Protein AF-E2C696-F1 (afdb_monomer_lite)

Radius of gyration: 20.39 Å; chains: 1; bounding box: 50×45×55 Å

Organism: Harpegnathos saltator (NCBI:txid610380)

Structure (mmCIF, N/CA/C/O backbone):
data_AF-E2C696-F1
#
_entry.id   AF-E2C696-F1
#
loop_
_atom_site.group_PDB
_atom_site.id
_atom_site.type_symbol
_atom_site.label_atom_id
_atom_site.label_alt_id
_atom_site.label_comp_id
_atom_site.label_asym_id
_atom_site.label_entity_id
_atom_site.label_seq_id
_atom_site.pdbx_PDB_ins_code
_atom_site.Cartn_x
_atom_site.Cartn_y
_atom_site.Cartn_z
_atom_site.occupancy
_atom_site.B_iso_or_equiv
_atom_site.auth_seq_id
_atom_site.auth_comp_id
_atom_site.auth_asym_id
_atom_site.auth_atom_id
_atom_site.pdbx_PDB_model_num
ATOM 1 N N . ASP A 1 1 ? 7.608 -33.967 -24.641 1.00 36.03 1 ASP A N 1
ATOM 2 C CA . ASP A 1 1 ? 6.689 -32.839 -24.858 1.00 36.03 1 ASP A CA 1
ATOM 3 C C . ASP A 1 1 ? 6.994 -31.717 -23.862 1.00 36.03 1 ASP A C 1
ATOM 5 O O . ASP A 1 1 ? 6.846 -31.908 -22.657 1.00 36.03 1 ASP A O 1
ATOM 9 N N . ARG A 1 2 ? 7.592 -30.607 -24.321 1.00 36.94 2 ARG A N 1
ATOM 10 C CA . ARG A 1 2 ? 8.007 -29.488 -23.453 1.00 36.94 2 ARG A CA 1
ATOM 11 C C . ARG 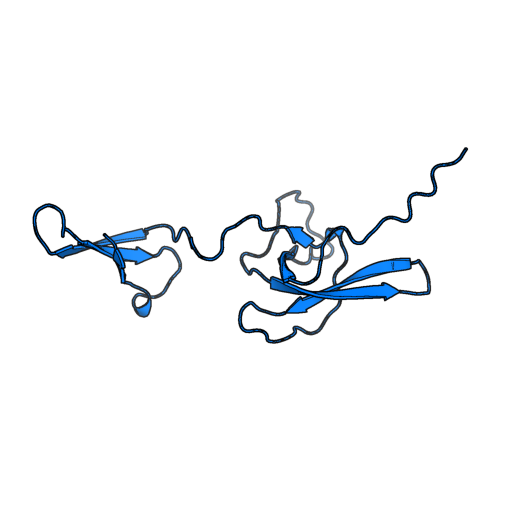A 1 2 ? 6.769 -28.644 -23.146 1.00 36.94 2 ARG A C 1
ATOM 13 O O . ARG A 1 2 ? 6.362 -27.849 -23.985 1.00 36.94 2 ARG A O 1
ATOM 20 N N . ARG A 1 3 ? 6.185 -28.809 -21.952 1.00 38.22 3 ARG A N 1
ATOM 21 C CA . ARG A 1 3 ? 5.090 -27.959 -21.451 1.00 38.22 3 ARG A CA 1
ATOM 22 C C . ARG A 1 3 ? 5.525 -26.494 -21.489 1.00 38.22 3 ARG A C 1
ATOM 24 O O . ARG A 1 3 ? 6.295 -26.028 -20.650 1.00 38.22 3 ARG A O 1
ATOM 31 N N . ASN A 1 4 ? 5.045 -25.794 -22.508 1.00 39.41 4 ASN A N 1
ATOM 32 C CA . ASN A 1 4 ? 5.274 -24.383 -22.741 1.00 39.41 4 ASN A CA 1
ATOM 33 C C . ASN A 1 4 ? 4.501 -23.604 -21.667 1.00 39.41 4 ASN A C 1
ATOM 35 O O . ASN A 1 4 ? 3.314 -23.323 -21.812 1.00 39.41 4 ASN A O 1
ATOM 39 N N . HIS A 1 5 ? 5.145 -23.325 -20.532 1.00 40.47 5 HIS A N 1
ATOM 40 C CA . HIS A 1 5 ? 4.593 -22.437 -19.516 1.00 40.47 5 HIS A CA 1
ATOM 41 C C . HIS A 1 5 ? 4.615 -21.009 -20.067 1.00 40.47 5 HIS A C 1
ATOM 43 O O . HIS A 1 5 ? 5.531 -20.236 -19.782 1.00 40.47 5 HIS A O 1
ATOM 49 N N . SER A 1 6 ? 3.585 -20.628 -20.820 1.00 44.84 6 SER A N 1
ATOM 50 C CA . SER A 1 6 ? 3.205 -19.225 -20.943 1.00 44.84 6 SER A CA 1
ATOM 51 C C . SER A 1 6 ? 2.889 -18.732 -19.528 1.00 44.84 6 SER A C 1
ATOM 53 O O . SER A 1 6 ? 1.779 -18.914 -19.028 1.00 44.84 6 SER A O 1
ATOM 55 N N . ARG A 1 7 ? 3.902 -18.210 -18.824 1.00 58.62 7 ARG A N 1
ATOM 56 C CA . ARG A 1 7 ? 3.790 -17.713 -17.448 1.00 58.62 7 ARG A CA 1
ATOM 57 C C . ARG A 1 7 ? 2.762 -16.590 -17.450 1.00 58.62 7 ARG A C 1
ATOM 59 O O . ARG A 1 7 ? 3.091 -15.480 -17.863 1.00 58.62 7 ARG A O 1
ATOM 66 N N . GLY A 1 8 ? 1.514 -16.885 -17.089 1.00 68.31 8 GLY A N 1
ATOM 67 C CA . GLY A 1 8 ? 0.453 -15.892 -16.915 1.00 68.31 8 GLY A CA 1
ATOM 68 C C . GLY A 1 8 ? 0.867 -14.828 -15.896 1.00 68.31 8 GLY A C 1
ATOM 69 O O . GLY A 1 8 ? 1.813 -15.030 -15.138 1.00 68.31 8 GLY A O 1
ATOM 70 N N . ALA A 1 9 ? 0.199 -13.674 -15.894 1.00 75.00 9 ALA A N 1
ATOM 71 C CA . ALA A 1 9 ? 0.470 -12.655 -14.884 1.00 75.00 9 ALA A CA 1
ATOM 72 C C . ALA A 1 9 ? 0.214 -13.225 -13.481 1.00 75.00 9 ALA A C 1
ATOM 74 O O . ALA A 1 9 ? -0.867 -13.762 -13.232 1.00 75.00 9 ALA A O 1
ATOM 75 N N . LYS A 1 10 ? 1.199 -13.118 -12.578 1.00 83.81 10 LYS A N 1
ATOM 76 C CA . LYS A 1 10 ? 1.070 -13.583 -11.186 1.00 83.81 10 LYS A CA 1
ATOM 77 C C . LYS A 1 10 ? -0.055 -12.862 -10.458 1.00 83.81 10 LYS A C 1
ATOM 79 O O . LYS A 1 10 ? -0.758 -13.467 -9.650 1.00 83.81 10 LYS A O 1
ATOM 84 N N . TYR A 1 11 ? -0.239 -11.582 -10.766 1.00 87.81 11 TYR A N 1
ATOM 85 C CA . TYR A 1 11 ? -1.292 -10.768 -10.191 1.00 87.81 11 TYR A CA 1
ATOM 86 C C . TYR A 1 11 ? -2.267 -10.281 -11.263 1.00 87.81 11 TYR A C 1
ATOM 88 O O . TYR A 1 11 ? -1.880 -9.979 -12.391 1.00 87.81 11 TYR A O 1
ATOM 96 N N . LYS A 1 12 ? -3.548 -10.211 -10.898 1.00 89.25 12 LYS A N 1
ATOM 97 C CA . LYS A 1 12 ? -4.626 -9.721 -11.768 1.00 89.25 12 LYS A CA 1
ATOM 98 C C . LYS A 1 12 ? -4.946 -8.265 -11.441 1.00 89.25 12 LYS A C 1
ATOM 100 O O . LYS A 1 12 ? -4.758 -7.842 -10.298 1.00 89.25 12 LYS A O 1
ATOM 105 N N . VAL A 1 13 ? -5.499 -7.534 -12.407 1.00 90.06 13 VAL A N 1
ATOM 106 C CA . VAL A 1 13 ? -6.074 -6.201 -12.174 1.00 90.06 13 VAL A CA 1
ATOM 107 C C . VAL A 1 13 ? -7.070 -6.271 -11.015 1.00 90.06 13 VAL A C 1
ATOM 109 O O . VAL A 1 13 ? -7.885 -7.188 -10.929 1.00 90.06 13 VAL A O 1
ATOM 112 N N . GLY A 1 14 ? -6.951 -5.329 -10.087 1.00 88.12 14 GLY A N 1
ATOM 113 C CA . GLY A 1 14 ? -7.723 -5.281 -8.852 1.00 88.12 14 GLY A CA 1
ATOM 114 C C . GLY A 1 14 ? -7.123 -6.010 -7.654 1.00 88.12 14 GLY A C 1
ATOM 115 O O . GLY A 1 14 ? -7.631 -5.844 -6.548 1.00 88.12 14 GLY A O 1
ATOM 116 N N . THR A 1 15 ? -6.037 -6.763 -7.832 1.00 89.62 15 THR A N 1
ATOM 117 C CA . THR A 1 15 ? -5.320 -7.370 -6.702 1.00 89.62 15 THR A CA 1
ATOM 118 C C . THR A 1 15 ? -4.714 -6.280 -5.824 1.00 89.62 15 THR A C 1
ATOM 120 O O . THR A 1 15 ? -4.114 -5.337 -6.338 1.00 89.62 15 THR A O 1
ATOM 123 N N . LEU A 1 16 ? -4.844 -6.434 -4.509 1.00 89.88 16 LEU A N 1
ATOM 124 C CA . LEU A 1 16 ? -4.212 -5.557 -3.533 1.00 89.88 16 LEU A CA 1
ATOM 125 C C . LEU A 1 16 ? -2.784 -6.007 -3.268 1.00 89.88 16 LEU A C 1
ATOM 127 O O . LEU A 1 16 ? -2.531 -7.195 -3.036 1.00 89.88 16 LEU A O 1
ATOM 131 N N . VAL A 1 17 ? -1.862 -5.059 -3.286 1.00 89.62 17 VAL A N 1
ATOM 132 C CA . VAL A 1 17 ? -0.431 -5.307 -3.153 1.00 89.62 17 VAL A CA 1
ATOM 133 C C . VAL A 1 17 ? 0.225 -4.244 -2.277 1.00 89.62 17 VAL A C 1
ATOM 135 O O . VAL A 1 17 ? -0.251 -3.117 -2.179 1.00 89.62 17 VAL A O 1
ATOM 138 N N . ARG A 1 18 ? 1.325 -4.618 -1.633 1.00 89.62 18 ARG A N 1
ATOM 139 C CA . ARG A 1 18 ? 2.308 -3.704 -1.045 1.00 89.62 18 ARG A CA 1
ATOM 140 C C . ARG A 1 18 ? 3.523 -3.641 -1.947 1.00 89.62 18 ARG A C 1
ATOM 142 O O . ARG A 1 18 ? 3.831 -4.630 -2.614 1.00 89.62 18 ARG A O 1
ATOM 149 N N . VAL A 1 19 ? 4.211 -2.508 -1.918 1.00 85.62 19 VAL A N 1
ATOM 150 C CA . VAL A 1 19 ? 5.434 -2.287 -2.689 1.00 85.62 19 VAL A CA 1
ATOM 151 C C . VAL A 1 19 ? 6.641 -2.428 -1.763 1.00 85.62 19 VAL A C 1
ATOM 153 O O . VAL A 1 19 ? 6.569 -2.088 -0.580 1.00 85.62 19 VAL A O 1
ATOM 156 N N . SER A 1 20 ? 7.750 -2.973 -2.252 1.00 82.25 20 SER A N 1
ATOM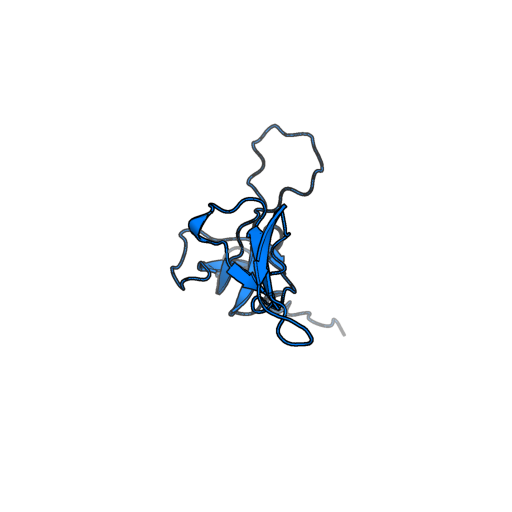 157 C CA . SER A 1 20 ? 9.011 -2.953 -1.506 1.00 82.25 20 SER A CA 1
ATOM 158 C C . SER A 1 20 ? 9.560 -1.525 -1.431 1.00 82.25 20 SER A C 1
ATOM 160 O O . SER A 1 20 ? 9.628 -0.841 -2.448 1.00 82.25 20 SER A O 1
ATOM 162 N N . ARG A 1 21 ? 10.007 -1.070 -0.256 1.00 68.44 21 ARG A N 1
ATOM 163 C CA . ARG A 1 21 ? 10.763 0.184 -0.125 1.00 68.44 21 ARG A CA 1
ATOM 164 C C . ARG A 1 21 ? 12.029 0.083 -0.977 1.00 68.44 21 ARG A C 1
ATOM 166 O O . ARG A 1 21 ? 12.716 -0.940 -0.936 1.00 68.44 21 ARG A O 1
ATOM 173 N N . ALA A 1 22 ? 12.340 1.138 -1.729 1.00 58.16 22 ALA A N 1
ATOM 174 C CA . ALA A 1 22 ? 13.570 1.208 -2.506 1.00 58.16 22 ALA A CA 1
ATOM 175 C C . ALA A 1 22 ? 14.774 1.077 -1.561 1.00 58.16 22 ALA A C 1
ATOM 177 O O . ALA A 1 22 ? 14.964 1.909 -0.674 1.00 58.16 22 ALA A O 1
ATOM 178 N N . LYS A 1 23 ? 15.575 0.018 -1.726 1.00 50.69 23 LYS A N 1
ATOM 179 C CA . LYS A 1 23 ? 16.858 -0.099 -1.028 1.00 50.69 23 LYS A CA 1
ATOM 180 C C . LYS A 1 23 ? 17.812 0.925 -1.633 1.00 50.69 23 LYS A C 1
ATOM 182 O O . LYS A 1 23 ? 18.118 0.849 -2.823 1.00 50.69 23 LYS A O 1
ATOM 187 N N . GLY A 1 24 ? 18.293 1.863 -0.821 1.00 47.25 24 GLY A N 1
ATOM 188 C CA . GLY A 1 24 ? 19.459 2.661 -1.187 1.00 47.25 24 GLY A CA 1
ATOM 189 C C . GLY A 1 24 ? 20.652 1.739 -1.462 1.00 47.25 24 GLY A C 1
ATOM 190 O O . GLY A 1 24 ? 20.744 0.649 -0.896 1.00 47.25 24 GLY A O 1
ATOM 191 N N . VAL A 1 25 ? 21.570 2.174 -2.328 1.00 43.62 25 VAL A N 1
ATOM 192 C CA . VAL A 1 25 ? 22.694 1.392 -2.897 1.00 43.62 25 VAL A CA 1
ATOM 193 C C . VAL A 1 25 ? 23.618 0.730 -1.843 1.00 43.62 25 VAL A C 1
ATOM 195 O O . VAL A 1 25 ? 24.439 -0.111 -2.193 1.00 43.62 25 VAL A O 1
ATOM 198 N N . PHE A 1 26 ? 23.464 1.027 -0.546 1.00 45.19 26 PHE A N 1
ATOM 199 C CA . PHE A 1 26 ? 24.367 0.596 0.528 1.00 45.19 26 PHE A CA 1
ATOM 200 C C . PHE A 1 26 ? 23.715 -0.038 1.776 1.00 45.19 26 PHE A C 1
ATOM 202 O O . PHE A 1 26 ? 24.359 -0.093 2.820 1.00 45.19 26 PHE A O 1
ATOM 209 N N . GLU A 1 27 ? 22.494 -0.582 1.727 1.00 42.25 27 GLU A N 1
ATOM 210 C CA . GLU A 1 27 ? 21.927 -1.269 2.908 1.00 42.25 27 GLU A CA 1
ATOM 211 C C . GLU A 1 27 ? 22.133 -2.793 2.896 1.00 42.25 27 GLU A C 1
ATOM 213 O O . GLU A 1 27 ? 21.359 -3.579 2.337 1.00 42.25 27 GLU A O 1
ATOM 218 N N . LYS A 1 28 ? 23.193 -3.221 3.593 1.00 48.97 28 LYS A N 1
ATOM 219 C CA . LYS A 1 28 ? 23.465 -4.613 3.974 1.00 48.97 28 LYS A CA 1
ATOM 220 C C . LYS A 1 28 ? 22.547 -5.014 5.139 1.00 48.97 28 LYS A C 1
ATOM 222 O O . LYS A 1 28 ? 22.972 -5.070 6.285 1.00 48.97 28 LYS A O 1
ATOM 227 N N . GLY A 1 29 ? 21.280 -5.285 4.836 1.00 42.38 29 GLY A N 1
ATOM 228 C CA . GLY A 1 29 ? 20.284 -5.747 5.807 1.00 42.38 29 GLY A CA 1
ATOM 229 C C . GLY A 1 29 ? 19.116 -6.444 5.114 1.00 42.38 29 GLY A C 1
ATOM 230 O O . GLY A 1 29 ? 18.503 -5.909 4.187 1.00 42.38 29 GLY A O 1
ATOM 231 N N . CYS A 1 30 ? 18.837 -7.682 5.511 1.00 45.12 30 CYS A N 1
ATOM 232 C CA . CYS A 1 30 ? 17.721 -8.481 5.014 1.00 45.12 30 CYS A CA 1
ATOM 233 C C . CYS A 1 30 ? 16.523 -8.340 5.961 1.00 45.12 30 CYS A C 1
ATOM 235 O O . CYS A 1 30 ? 16.049 -9.325 6.512 1.00 45.12 30 CYS A O 1
ATOM 237 N N . GLU A 1 31 ? 16.050 -7.113 6.168 1.00 48.41 31 GLU A N 1
ATOM 238 C CA . GLU A 1 31 ? 14.765 -6.878 6.826 1.00 48.41 31 GLU A CA 1
ATOM 239 C C . GLU A 1 31 ? 13.693 -6.660 5.755 1.00 48.41 31 GLU A C 1
ATOM 241 O O . GLU A 1 31 ? 13.939 -6.074 4.696 1.00 48.41 31 GLU A O 1
ATOM 246 N N . ALA A 1 32 ? 12.519 -7.250 5.973 1.00 51.41 32 ALA A N 1
ATOM 247 C CA . ALA A 1 32 ? 11.407 -7.237 5.033 1.00 51.41 32 ALA A CA 1
ATOM 248 C C . ALA A 1 32 ? 10.823 -5.818 4.908 1.00 51.41 32 ALA A C 1
ATOM 250 O O . ALA A 1 32 ? 9.845 -5.468 5.564 1.00 51.41 32 ALA A O 1
ATOM 251 N N . ASN A 1 33 ? 11.426 -5.002 4.047 1.00 60.84 33 ASN A N 1
ATOM 252 C CA . ASN A 1 33 ? 11.092 -3.592 3.866 1.00 60.84 33 ASN A CA 1
ATOM 253 C C . ASN A 1 33 ? 9.870 -3.398 2.949 1.00 60.84 33 ASN A C 1
ATOM 255 O O . ASN A 1 33 ? 9.990 -2.812 1.879 1.00 60.84 33 ASN A O 1
ATOM 259 N N . TRP A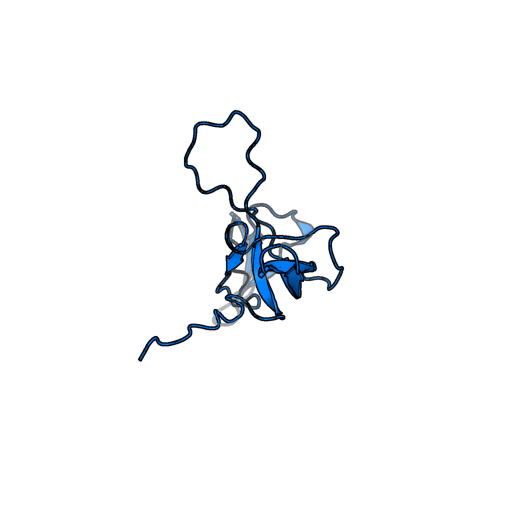 1 34 ? 8.690 -3.889 3.328 1.00 72.38 34 TRP A N 1
ATOM 260 C CA . TRP A 1 34 ? 7.440 -3.567 2.618 1.00 72.38 34 TRP A CA 1
ATOM 261 C C . TRP A 1 34 ? 6.883 -2.220 3.094 1.00 72.38 34 TRP A C 1
ATOM 263 O O . TRP A 1 34 ? 6.954 -1.903 4.283 1.00 72.38 34 TRP A O 1
ATOM 273 N N . THR A 1 35 ? 6.309 -1.422 2.193 1.00 71.62 35 THR A N 1
ATOM 274 C CA . THR A 1 35 ? 5.557 -0.226 2.592 1.00 71.62 35 THR A CA 1
ATOM 275 C C . THR A 1 35 ? 4.292 -0.613 3.363 1.00 71.62 35 THR A C 1
ATOM 277 O O . THR A 1 35 ? 3.738 -1.706 3.203 1.00 71.62 35 THR A O 1
ATOM 280 N N . GLU A 1 36 ? 3.835 0.272 4.252 1.00 73.06 36 GLU A N 1
ATOM 281 C CA . GLU A 1 36 ? 2.562 0.069 4.954 1.00 73.06 36 GLU A CA 1
ATOM 282 C C . GLU A 1 36 ? 1.364 0.313 4.030 1.00 73.06 36 GLU A C 1
ATOM 284 O O . GLU A 1 36 ? 0.318 -0.327 4.197 1.00 73.06 36 GLU A O 1
ATOM 289 N N . GLU A 1 37 ? 1.562 1.183 3.037 1.00 78.94 37 GLU A N 1
ATOM 290 C CA . GLU A 1 37 ? 0.600 1.571 2.013 1.00 78.94 37 GLU A CA 1
ATOM 291 C C . GLU A 1 37 ? 0.183 0.388 1.140 1.00 78.94 37 GLU A C 1
ATOM 293 O O . GLU A 1 37 ? 0.996 -0.436 0.715 1.00 78.94 37 GLU A O 1
ATOM 298 N N . ILE A 1 38 ? -1.122 0.300 0.890 1.00 85.81 38 ILE A N 1
ATOM 299 C CA . ILE A 1 38 ? -1.723 -0.744 0.067 1.00 85.81 38 ILE A CA 1
ATOM 300 C C . ILE A 1 38 ? -2.163 -0.100 -1.235 1.00 85.81 38 ILE A C 1
ATOM 302 O O . ILE A 1 38 ? -2.957 0.837 -1.236 1.00 85.81 38 ILE A O 1
ATOM 306 N N . PHE A 1 39 ? -1.705 -0.681 -2.330 1.00 89.75 39 PHE A N 1
ATOM 307 C CA . PHE A 1 39 ? -2.065 -0.281 -3.674 1.00 89.75 39 PHE A CA 1
ATOM 308 C C . PHE A 1 39 ? -2.906 -1.360 -4.335 1.00 89.75 39 PHE A C 1
ATOM 310 O O . PHE A 1 39 ? -2.940 -2.522 -3.918 1.00 89.75 39 PHE A O 1
ATOM 317 N N . ARG A 1 40 ? -3.586 -0.975 -5.403 1.00 91.94 40 ARG A N 1
ATOM 318 C CA . ARG A 1 40 ? -4.357 -1.861 -6.260 1.00 91.94 40 ARG A CA 1
ATOM 319 C C . ARG A 1 40 ? -3.660 -1.956 -7.605 1.00 91.94 40 ARG A C 1
ATOM 321 O O . ARG A 1 40 ? -3.221 -0.955 -8.153 1.00 91.94 40 ARG A O 1
ATOM 328 N N . ILE A 1 41 ? -3.587 -3.154 -8.171 1.00 92.88 41 ILE A N 1
ATOM 329 C CA . ILE A 1 41 ? -3.105 -3.297 -9.546 1.00 92.88 41 ILE A CA 1
ATOM 330 C C . ILE A 1 41 ? -4.123 -2.663 -10.480 1.00 92.88 41 ILE A C 1
ATOM 332 O O . ILE A 1 41 ? -5.245 -3.160 -10.609 1.00 92.88 41 ILE A O 1
ATOM 336 N N . HIS A 1 42 ? -3.710 -1.586 -11.131 1.00 92.25 42 HIS A N 1
ATOM 337 C CA . HIS A 1 42 ? -4.495 -0.877 -12.123 1.00 92.25 42 HIS A CA 1
ATOM 338 C C . HIS A 1 42 ? -4.385 -1.568 -13.483 1.00 92.25 42 HIS A C 1
ATOM 340 O O . HIS A 1 42 ? -5.394 -1.883 -14.114 1.00 92.25 42 HIS A O 1
ATOM 346 N N . ARG A 1 43 ? -3.156 -1.880 -13.910 1.00 90.12 43 ARG A N 1
ATOM 347 C CA . ARG A 1 43 ? -2.894 -2.479 -15.221 1.00 90.12 43 ARG A CA 1
ATOM 348 C C . ARG A 1 43 ? -1.688 -3.407 -15.180 1.00 90.12 43 ARG A C 1
ATOM 350 O O . ARG A 1 43 ? -0.762 -3.218 -14.400 1.00 90.12 43 ARG A O 1
ATOM 357 N N . THR A 1 44 ? -1.688 -4.409 -16.051 1.00 89.06 44 THR A N 1
ATOM 358 C CA . THR A 1 44 ? -0.527 -5.272 -16.301 1.00 89.06 44 THR A CA 1
ATOM 359 C C . THR A 1 44 ? -0.053 -5.052 -17.729 1.00 89.06 44 THR A C 1
ATOM 361 O O . THR A 1 44 ? -0.860 -5.110 -18.659 1.00 89.06 44 THR A O 1
ATOM 364 N N . ARG A 1 45 ? 1.246 -4.815 -17.913 1.00 83.88 45 ARG A N 1
ATOM 365 C CA . ARG A 1 45 ? 1.882 -4.650 -19.225 1.00 83.88 45 ARG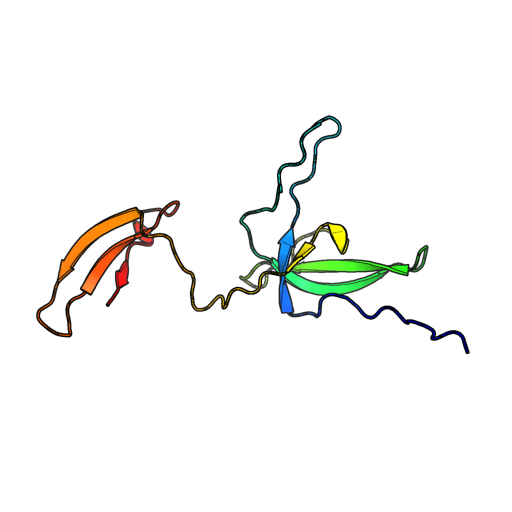 A CA 1
ATOM 366 C C . ARG A 1 45 ? 2.999 -5.677 -19.407 1.00 83.88 45 ARG A C 1
ATOM 368 O O . ARG A 1 45 ? 3.537 -6.219 -18.441 1.00 83.88 45 ARG A O 1
ATOM 375 N N . ILE A 1 46 ? 3.320 -5.964 -20.662 1.00 81.31 46 ILE A N 1
ATOM 376 C CA . ILE A 1 46 ? 4.464 -6.790 -21.055 1.00 81.31 46 ILE A CA 1
ATOM 377 C C . ILE A 1 46 ? 5.373 -5.880 -21.873 1.00 81.31 46 ILE A C 1
ATOM 379 O O . ILE A 1 46 ? 4.911 -5.299 -22.851 1.00 81.31 46 ILE A O 1
ATOM 383 N N . LEU A 1 47 ? 6.629 -5.723 -21.455 1.00 79.19 47 LEU A N 1
ATOM 384 C CA . LEU A 1 47 ? 7.602 -4.932 -22.213 1.00 79.19 47 LEU A CA 1
ATOM 385 C C . LEU A 1 47 ? 8.234 -5.793 -23.315 1.00 79.19 47 LEU A C 1
ATOM 387 O O . LEU A 1 47 ? 8.700 -6.896 -23.036 1.00 79.19 47 LEU A O 1
ATOM 391 N N . GLU A 1 48 ? 8.292 -5.280 -24.544 1.00 70.06 48 GLU A N 1
ATOM 392 C CA . GLU A 1 48 ? 8.688 -6.040 -25.746 1.00 70.06 48 GLU A CA 1
ATOM 393 C C . GLU A 1 48 ? 10.152 -6.520 -25.733 1.00 70.06 48 GLU A C 1
ATOM 395 O O . GLU A 1 48 ? 10.468 -7.566 -26.285 1.00 70.06 48 GLU A O 1
ATOM 400 N N . TRP A 1 49 ? 11.058 -5.805 -25.056 1.00 66.31 49 TRP A N 1
ATOM 401 C CA . TRP A 1 49 ? 12.505 -6.062 -25.147 1.00 66.31 49 TRP A CA 1
ATOM 402 C C . TRP A 1 49 ? 12.983 -7.327 -24.404 1.00 66.31 49 TRP A C 1
ATOM 404 O O . TRP A 1 49 ? 13.992 -7.928 -24.766 1.00 66.31 49 TRP A O 1
ATOM 414 N N . ARG A 1 50 ? 12.295 -7.737 -23.329 1.00 62.62 50 ARG A N 1
ATOM 415 C CA . ARG A 1 50 ? 12.656 -8.919 -22.506 1.00 62.62 50 ARG A CA 1
ATOM 416 C C . ARG A 1 50 ? 11.442 -9.721 -22.017 1.00 62.62 50 ARG A C 1
ATOM 418 O O . ARG A 1 50 ? 11.596 -10.619 -21.191 1.00 62.62 50 ARG A O 1
ATOM 425 N N . ASN A 1 51 ? 10.233 -9.348 -22.441 1.00 66.94 51 ASN A N 1
ATOM 426 C CA . ASN A 1 51 ? 8.962 -9.821 -21.889 1.00 66.94 51 ASN A CA 1
ATOM 427 C C . ASN A 1 51 ? 8.835 -9.798 -20.343 1.00 66.94 51 ASN A C 1
ATOM 429 O O . ASN A 1 51 ? 8.118 -10.650 -19.800 1.00 66.94 51 ASN A O 1
ATOM 433 N N . PRO A 1 52 ? 9.457 -8.868 -19.577 1.00 76.00 52 PRO A N 1
ATOM 434 C CA . PRO A 1 52 ? 9.139 -8.771 -18.165 1.00 76.00 52 PRO A CA 1
ATOM 435 C C . PRO A 1 52 ? 7.696 -8.284 -18.032 1.00 76.00 52 PRO A C 1
ATOM 437 O O . PRO A 1 52 ? 7.254 -7.351 -18.711 1.00 76.00 52 PRO A O 1
ATOM 440 N N . ARG A 1 53 ? 6.953 -8.944 -17.147 1.00 83.56 53 ARG A N 1
ATOM 441 C CA . ARG A 1 53 ? 5.639 -8.468 -16.734 1.00 83.56 53 ARG A CA 1
ATOM 442 C C . ARG A 1 53 ? 5.844 -7.335 -15.747 1.00 83.56 53 ARG A C 1
ATOM 444 O O . ARG A 1 53 ? 6.494 -7.529 -14.721 1.00 83.56 53 ARG A O 1
ATOM 451 N N . VAL A 1 54 ? 5.272 -6.189 -16.072 1.00 89.00 54 VAL A N 1
ATOM 452 C CA . VAL A 1 54 ? 5.280 -5.005 -15.219 1.00 89.00 54 VAL A CA 1
ATOM 453 C C . VAL A 1 54 ? 3.851 -4.616 -14.877 1.00 89.00 54 VAL A C 1
ATOM 455 O O . VAL A 1 54 ? 2.900 -4.951 -15.595 1.00 89.00 54 VAL A O 1
ATOM 458 N N . TYR A 1 55 ? 3.699 -3.935 -13.755 1.00 90.69 55 TYR A N 1
ATOM 459 C CA . TYR A 1 55 ? 2.413 -3.581 -13.186 1.00 90.69 55 TYR A CA 1
ATOM 460 C C . TYR A 1 55 ? 2.356 -2.077 -12.946 1.00 90.69 55 TYR A C 1
ATOM 462 O O . TYR A 1 55 ? 3.304 -1.486 -12.437 1.00 90.69 55 TYR A O 1
ATOM 470 N N . GLU A 1 56 ? 1.225 -1.484 -13.302 1.00 92.75 56 GLU A N 1
ATOM 471 C CA . GLU A 1 56 ? 0.855 -0.120 -12.933 1.00 92.75 56 GLU A CA 1
ATOM 472 C C . GLU A 1 56 ? -0.102 -0.209 -11.757 1.00 92.75 56 GLU A C 1
ATOM 474 O O . GLU A 1 56 ? -1.001 -1.066 -11.733 1.00 92.75 56 GLU A O 1
ATOM 479 N N . LEU A 1 57 ? 0.101 0.658 -10.777 1.00 91.75 57 LEU A N 1
ATOM 480 C CA . LEU A 1 57 ? -0.639 0.642 -9.529 1.00 91.75 57 LEU A CA 1
ATOM 481 C C . LEU A 1 57 ? -1.546 1.869 -9.433 1.00 91.75 57 LEU A C 1
ATOM 483 O O . LEU A 1 57 ? -1.299 2.904 -10.042 1.00 91.75 57 LEU A O 1
ATOM 487 N N . SER A 1 58 ? -2.603 1.740 -8.647 1.00 90.44 58 SER A N 1
ATOM 488 C CA . SER A 1 58 ? -3.418 2.855 -8.188 1.00 90.44 58 SER A CA 1
ATOM 489 C C . SER A 1 58 ? -3.534 2.812 -6.673 1.00 90.44 58 SER A C 1
ATOM 491 O O . SER A 1 58 ? -3.452 1.743 -6.056 1.00 90.44 58 SER A O 1
ATOM 493 N N . GLU A 1 59 ? -3.795 3.956 -6.067 1.00 86.38 59 GLU A N 1
ATOM 494 C CA . GLU A 1 59 ? -4.245 4.032 -4.689 1.00 86.38 59 GLU A CA 1
ATOM 495 C C . GLU A 1 59 ? -5.612 3.353 -4.501 1.00 86.38 59 GLU A C 1
ATOM 497 O O . GLU A 1 59 ? -6.324 3.003 -5.453 1.00 86.38 59 GLU A O 1
ATOM 502 N N . LEU A 1 60 ? -6.008 3.184 -3.237 1.00 81.75 60 LEU A N 1
ATOM 503 C CA . LEU A 1 60 ? -7.341 2.693 -2.881 1.00 81.75 60 LEU A CA 1
ATOM 504 C C . LEU A 1 60 ? -8.457 3.686 -3.245 1.00 81.75 60 LEU A C 1
ATOM 506 O O . LEU A 1 60 ? -9.595 3.261 -3.433 1.00 81.75 60 LEU A O 1
ATOM 510 N N . SER A 1 61 ? -8.131 4.978 -3.354 1.00 80.88 61 SER A N 1
ATOM 511 C CA . SER A 1 61 ? -9.019 6.050 -3.827 1.00 80.88 61 SER A CA 1
ATOM 512 C C . SER A 1 61 ? -9.337 5.944 -5.326 1.00 80.88 61 SER A C 1
ATOM 514 O O . SER A 1 61 ? -10.321 6.519 -5.782 1.00 80.88 61 SER A O 1
ATOM 516 N N . GLY A 1 62 ? -8.539 5.179 -6.082 1.00 80.38 62 GLY A N 1
ATOM 517 C CA . GLY A 1 62 ? -8.650 5.036 -7.534 1.00 80.38 62 GLY A CA 1
ATOM 518 C C . GLY A 1 62 ? -7.682 5.913 -8.332 1.00 80.38 62 GLY A C 1
ATOM 519 O O . GLY A 1 62 ? -7.632 5.771 -9.552 1.00 80.38 62 GLY A O 1
ATOM 520 N N . GLU A 1 63 ? -6.893 6.765 -7.676 1.00 87.56 63 GLU A N 1
ATOM 521 C CA . GLU A 1 63 ? -5.856 7.568 -8.331 1.00 87.56 63 GLU A CA 1
ATOM 522 C C . GLU A 1 63 ? -4.684 6.686 -8.788 1.00 87.56 63 GLU A C 1
ATOM 524 O O . GLU A 1 63 ? -4.162 5.886 -8.013 1.00 87.56 63 GLU A O 1
ATOM 529 N N . VAL A 1 64 ? -4.297 6.776 -10.063 1.00 89.19 64 VAL A N 1
ATOM 530 C CA . VAL A 1 64 ? -3.178 6.002 -10.629 1.00 89.19 64 VAL A CA 1
ATOM 531 C C . VAL A 1 64 ? -1.869 6.679 -10.248 1.00 89.19 64 VAL A C 1
ATOM 533 O O . VAL A 1 64 ? -1.718 7.876 -10.476 1.00 89.19 64 VAL A O 1
ATOM 536 N N . ILE A 1 65 ? -0.925 5.915 -9.701 1.00 85.88 65 ILE A N 1
ATOM 537 C CA . ILE A 1 65 ? 0.391 6.451 -9.345 1.00 85.88 65 ILE A CA 1
ATOM 538 C C . ILE A 1 65 ? 1.335 6.375 -10.542 1.00 85.88 65 ILE A C 1
ATOM 540 O O . ILE A 1 65 ? 1.259 5.442 -11.346 1.00 85.88 65 ILE A O 1
ATOM 544 N N . ASP A 1 66 ? 2.238 7.346 -10.643 1.00 83.00 66 ASP A N 1
ATOM 545 C CA . ASP A 1 66 ? 3.273 7.330 -11.670 1.00 83.00 66 ASP A CA 1
ATOM 546 C C . ASP A 1 66 ? 4.347 6.279 -11.346 1.00 83.00 66 ASP A C 1
ATOM 548 O O . ASP A 1 66 ? 4.780 6.136 -10.198 1.00 83.00 66 ASP A O 1
ATOM 552 N N . GLY A 1 67 ? 4.762 5.523 -12.362 1.00 84.06 67 GLY A N 1
ATOM 553 C CA . GLY A 1 67 ? 5.761 4.460 -12.242 1.00 84.06 67 GLY A CA 1
ATOM 554 C C . GLY A 1 67 ? 5.295 3.064 -12.672 1.00 84.06 67 GLY A C 1
ATOM 555 O O . GLY A 1 67 ? 4.109 2.756 -12.804 1.00 84.06 67 GLY A O 1
ATOM 556 N N . ILE A 1 68 ? 6.281 2.193 -12.897 1.00 86.94 68 ILE A N 1
ATOM 557 C CA . ILE A 1 68 ? 6.096 0.784 -13.261 1.00 86.94 68 ILE A CA 1
ATOM 558 C C . ILE A 1 68 ? 6.800 -0.106 -12.242 1.00 86.94 68 ILE A C 1
ATOM 560 O O . ILE A 1 68 ? 7.944 0.150 -11.877 1.00 86.94 68 ILE A O 1
ATOM 564 N N . PHE A 1 69 ? 6.125 -1.170 -11.817 1.00 87.50 69 PHE A N 1
ATOM 565 C CA . PHE A 1 69 ? 6.625 -2.072 -10.782 1.00 87.50 69 PHE A CA 1
ATOM 566 C C . PHE A 1 69 ? 6.815 -3.480 -11.328 1.00 87.50 69 PHE A C 1
ATOM 568 O O . PHE A 1 69 ? 5.974 -4.002 -12.074 1.00 87.50 69 PHE A O 1
ATOM 575 N N . TYR A 1 70 ? 7.907 -4.119 -10.933 1.00 87.31 70 TYR A N 1
ATOM 576 C CA . TYR A 1 70 ? 8.172 -5.512 -11.253 1.00 87.31 70 TYR A CA 1
ATOM 577 C C . TYR A 1 70 ? 7.477 -6.451 -10.270 1.00 87.31 70 TYR A C 1
ATOM 579 O O . TYR A 1 70 ? 7.155 -6.107 -9.137 1.00 87.31 70 TYR A O 1
ATOM 587 N N . GLU A 1 71 ? 7.269 -7.697 -10.690 1.00 85.94 71 GLU A N 1
ATOM 588 C CA . GLU A 1 71 ? 6.620 -8.713 -9.860 1.00 85.94 71 GLU A CA 1
ATOM 589 C C . GLU A 1 71 ? 7.308 -8.933 -8.502 1.00 85.94 71 GLU A C 1
ATOM 591 O O . GLU A 1 71 ? 6.634 -9.215 -7.509 1.00 85.94 71 GLU A O 1
ATOM 596 N N . GLN A 1 72 ? 8.639 -8.825 -8.462 1.00 84.56 72 GLN A N 1
ATOM 597 C CA . GLN A 1 72 ? 9.451 -9.020 -7.259 1.00 84.56 72 GLN A CA 1
ATOM 598 C C . GLN A 1 72 ? 9.281 -7.886 -6.242 1.00 84.56 72 GLN A C 1
ATOM 600 O O . GLN A 1 72 ? 9.507 -8.099 -5.053 1.00 84.56 72 GLN A O 1
ATOM 605 N N . GLU A 1 73 ? 8.862 -6.710 -6.703 1.00 85.81 73 GLU A N 1
ATOM 606 C CA . GLU A 1 73 ? 8.655 -5.516 -5.881 1.00 85.81 73 GLU A CA 1
ATOM 607 C C . GLU A 1 73 ? 7.249 -5.477 -5.278 1.00 85.81 73 GLU A C 1
ATOM 609 O O . GLU A 1 73 ? 6.916 -4.538 -4.561 1.00 85.81 73 GLU A O 1
ATOM 614 N N . LEU A 1 74 ? 6.416 -6.488 -5.557 1.00 88.75 74 LEU A N 1
ATOM 615 C CA . LEU A 1 74 ? 5.021 -6.548 -5.139 1.00 88.75 74 LEU A CA 1
ATOM 616 C C . LEU A 1 74 ? 4.751 -7.751 -4.236 1.00 88.75 74 LEU A C 1
ATOM 618 O O . LEU A 1 74 ? 4.953 -8.907 -4.625 1.00 88.75 74 LEU A O 1
ATOM 622 N N . ALA A 1 75 ? 4.165 -7.487 -3.071 1.00 88.31 75 ALA A N 1
ATOM 623 C CA . ALA A 1 75 ? 3.626 -8.504 -2.174 1.00 88.31 75 ALA A CA 1
ATOM 624 C C . ALA A 1 75 ? 2.100 -8.441 -2.149 1.00 88.31 75 ALA A C 1
ATOM 626 O O . ALA A 1 75 ? 1.522 -7.420 -1.782 1.00 88.31 75 ALA A O 1
ATOM 627 N N . ARG A 1 76 ? 1.428 -9.544 -2.494 1.00 88.06 76 ARG A N 1
ATOM 628 C CA . ARG A 1 76 ? -0.036 -9.634 -2.407 1.00 88.06 76 ARG A CA 1
ATOM 629 C C . ARG A 1 76 ? -0.511 -9.471 -0.968 1.00 88.06 76 ARG A C 1
ATOM 631 O O . ARG A 1 76 ? -0.030 -10.146 -0.061 1.00 88.06 76 ARG A O 1
ATOM 638 N N . VAL A 1 77 ? -1.536 -8.650 -0.794 1.00 84.19 77 VAL A N 1
ATOM 639 C CA . VAL A 1 77 ? -2.230 -8.467 0.475 1.00 84.19 77 VAL A CA 1
ATOM 640 C C . VAL A 1 77 ? -3.523 -9.279 0.437 1.00 84.19 77 VAL A C 1
ATOM 642 O O . VAL A 1 77 ? -4.469 -8.932 -0.262 1.00 84.19 77 VAL A O 1
ATOM 645 N N . ASN A 1 78 ? -3.577 -10.366 1.208 1.00 72.00 78 ASN A N 1
ATOM 646 C CA . ASN A 1 78 ? -4.791 -11.173 1.407 1.00 72.00 78 ASN A CA 1
ATOM 647 C C . ASN A 1 78 ? -5.661 -10.617 2.546 1.00 72.00 78 ASN A C 1
ATOM 649 O O . ASN A 1 78 ? -6.216 -11.378 3.333 1.00 72.00 78 ASN A O 1
ATOM 653 N N . LYS A 1 79 ? -5.749 -9.292 2.683 1.00 56.97 79 LYS A N 1
ATOM 654 C CA . LYS A 1 79 ? -6.635 -8.688 3.679 1.00 56.97 79 LYS A CA 1
ATOM 655 C C . LYS A 1 79 ? -7.976 -8.402 3.027 1.00 56.97 79 LYS A C 1
ATOM 657 O O . LYS A 1 79 ? -8.043 -7.693 2.024 1.00 56.97 79 LYS A O 1
ATOM 662 N N . ASN A 1 80 ? -9.042 -8.922 3.628 1.00 53.59 80 ASN A N 1
ATOM 663 C CA . ASN A 1 80 ? -10.371 -8.357 3.455 1.00 53.59 80 ASN A CA 1
ATOM 664 C C . ASN A 1 80 ? -10.289 -6.897 3.917 1.00 53.59 80 ASN A C 1
ATOM 666 O O . ASN A 1 80 ? -10.332 -6.639 5.112 1.00 53.59 80 ASN A O 1
ATOM 670 N N . LEU A 1 81 ? -10.138 -5.939 2.994 1.00 50.62 81 LEU A N 1
ATOM 671 C CA . LEU A 1 81 ? -10.074 -4.499 3.311 1.00 50.62 81 LEU A CA 1
ATOM 672 C C . LEU A 1 81 ? -11.288 -4.001 4.113 1.00 50.62 81 LEU A C 1
ATOM 674 O O . LEU A 1 81 ? -11.213 -2.941 4.726 1.00 50.62 81 LEU A O 1
ATOM 678 N N . GLN A 1 82 ? -12.391 -4.758 4.108 1.00 46.31 82 GLN A N 1
ATOM 679 C CA . GLN A 1 82 ? -13.570 -4.492 4.933 1.00 46.31 82 GLN A CA 1
ATOM 680 C C . GLN A 1 82 ? -13.308 -4.711 6.427 1.00 46.31 82 GLN A C 1
ATOM 682 O O . GLN A 1 82 ? -13.879 -4.012 7.254 1.00 46.31 82 GLN A O 1
ATOM 687 N N . VAL A 1 83 ? -12.390 -5.613 6.775 1.00 46.53 83 VAL A N 1
ATOM 688 C CA . VAL A 1 83 ? -11.856 -5.736 8.129 1.00 46.53 83 VAL A CA 1
ATOM 689 C C . VAL A 1 83 ? -10.496 -5.055 8.118 1.00 46.53 83 VAL A C 1
ATOM 691 O O . VAL A 1 83 ? -9.440 -5.687 8.094 1.00 46.53 83 VAL A O 1
ATOM 694 N N . LYS A 1 84 ? -10.500 -3.720 8.097 1.00 50.62 84 LYS A N 1
ATOM 695 C CA . LYS A 1 84 ? -9.368 -2.994 8.668 1.00 50.62 84 LYS A CA 1
ATOM 696 C C . LYS A 1 84 ? -9.324 -3.412 10.136 1.00 50.62 84 LYS A C 1
ATOM 698 O O . LYS A 1 84 ? -10.028 -2.852 10.967 1.00 50.62 84 LYS A O 1
ATOM 703 N N . GLU A 1 85 ? -8.541 -4.446 10.432 1.00 57.81 85 GLU A N 1
ATOM 704 C CA . GLU A 1 85 ? -8.104 -4.789 11.783 1.00 57.81 85 GLU A CA 1
ATOM 705 C C . GLU A 1 85 ? -7.207 -3.642 12.248 1.00 57.81 85 GLU A C 1
ATOM 707 O O . GLU A 1 85 ? -5.977 -3.701 12.201 1.00 57.81 85 GLU A O 1
ATOM 712 N N . PHE A 1 86 ? -7.830 -2.514 12.562 1.00 66.44 86 PHE A N 1
ATOM 713 C CA . PHE A 1 86 ? -7.154 -1.415 13.203 1.00 66.44 86 PHE A CA 1
ATOM 714 C C . PHE A 1 86 ? -6.744 -1.905 14.587 1.00 66.44 86 PHE A C 1
ATOM 716 O O . PHE A 1 86 ? -7.552 -2.443 15.345 1.00 66.44 86 PHE A O 1
ATOM 723 N N . ILE A 1 87 ? -5.467 -1.742 14.914 1.00 77.69 87 ILE A N 1
ATOM 724 C CA . ILE A 1 87 ? -4.973 -2.092 16.239 1.00 77.69 87 ILE A CA 1
ATOM 725 C C . ILE A 1 87 ? -5.515 -1.037 17.200 1.00 77.69 87 ILE A C 1
ATOM 727 O O . ILE A 1 87 ? -5.239 0.154 17.034 1.00 77.69 87 ILE A O 1
ATOM 731 N N . VAL A 1 88 ? -6.300 -1.462 18.189 1.00 81.12 88 VAL A N 1
ATOM 732 C CA . VAL A 1 88 ? -6.731 -0.576 19.273 1.00 81.12 88 VAL A CA 1
ATOM 733 C C . VAL A 1 88 ? -5.487 -0.136 20.041 1.00 81.12 88 VAL A C 1
ATOM 735 O O . VAL A 1 88 ? -4.736 -0.967 20.547 1.00 81.12 88 VAL A O 1
ATOM 738 N N . ASP A 1 89 ? -5.266 1.174 20.111 1.00 86.25 89 ASP A N 1
ATOM 739 C CA . ASP A 1 89 ? -4.235 1.766 20.963 1.00 86.25 89 ASP A CA 1
ATOM 740 C C . ASP A 1 89 ? -4.726 1.839 22.407 1.00 86.25 89 ASP A C 1
ATOM 742 O O . ASP A 1 89 ? -4.096 1.328 23.329 1.00 86.25 89 ASP A O 1
ATOM 746 N N . LYS A 1 90 ? -5.910 2.433 22.591 1.00 89.44 90 LYS A N 1
ATOM 747 C CA . LYS A 1 90 ? -6.550 2.601 23.898 1.00 89.44 90 LYS A CA 1
ATOM 748 C C . LYS A 1 90 ? -8.067 2.680 23.784 1.00 89.44 90 LYS A C 1
ATOM 750 O O . LYS A 1 90 ? -8.607 3.227 22.824 1.00 89.44 90 LYS A O 1
ATOM 755 N N . VAL A 1 91 ? -8.750 2.191 24.817 1.00 91.44 91 VAL A N 1
ATOM 756 C CA . VAL A 1 91 ? -10.189 2.407 25.018 1.00 91.44 91 VAL A CA 1
ATOM 757 C C . VAL A 1 91 ? -10.366 3.705 25.801 1.00 91.44 91 VAL A C 1
ATOM 759 O O . VAL A 1 91 ? -9.896 3.812 26.932 1.00 91.44 91 VAL A O 1
ATOM 762 N N . ILE A 1 92 ? -11.030 4.687 25.200 1.00 94.31 92 ILE A N 1
ATOM 763 C CA . ILE A 1 92 ? -11.196 6.047 25.740 1.00 94.3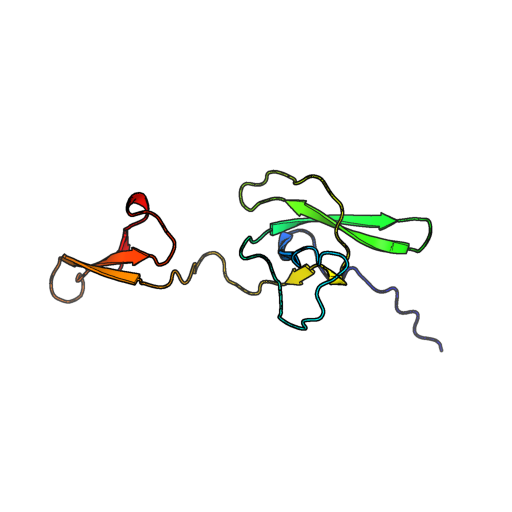1 92 ILE A CA 1
ATOM 764 C C . ILE A 1 92 ? -12.622 6.343 26.212 1.00 94.31 92 ILE A C 1
ATOM 766 O O . ILE A 1 92 ? -12.867 7.388 26.805 1.00 94.31 92 ILE A O 1
ATOM 770 N N . GLY A 1 93 ? -13.567 5.431 25.984 1.00 92.94 93 GLY A N 1
ATOM 771 C CA . GLY A 1 93 ? -14.941 5.586 26.447 1.00 92.94 93 GLY A CA 1
ATOM 772 C C . GLY A 1 93 ? -15.718 4.279 26.410 1.00 92.94 93 GLY A C 1
ATOM 773 O O . GLY A 1 93 ? -15.342 3.326 25.727 1.00 92.94 93 GLY A O 1
ATOM 774 N N . ARG A 1 94 ? -16.805 4.228 27.180 1.00 93.81 94 ARG A N 1
ATOM 775 C CA . ARG A 1 94 ? -17.744 3.103 27.228 1.00 93.81 94 ARG A CA 1
ATOM 776 C C . ARG A 1 94 ? -19.157 3.663 27.322 1.00 93.81 94 ARG A C 1
ATOM 778 O O . ARG A 1 94 ? -19.379 4.586 28.104 1.00 93.81 94 ARG A O 1
ATOM 785 N N . ARG A 1 95 ? -20.101 3.109 26.563 1.00 92.94 95 ARG A N 1
ATOM 786 C CA . ARG A 1 95 ? -21.526 3.464 26.659 1.00 92.94 95 ARG A CA 1
ATOM 787 C C . ARG A 1 95 ? -22.407 2.230 26.499 1.00 92.94 95 ARG A C 1
ATOM 789 O O . ARG A 1 95 ? -21.923 1.167 26.121 1.00 92.94 95 ARG A O 1
ATOM 796 N N . GLY A 1 96 ? -23.691 2.389 26.806 1.00 90.31 96 GLY A N 1
ATOM 797 C CA . GLY A 1 96 ? -24.678 1.316 26.722 1.00 90.31 96 GLY A CA 1
ATOM 798 C C . GLY A 1 96 ? -24.633 0.331 27.894 1.00 90.31 96 GLY A C 1
ATOM 799 O O . GLY A 1 96 ? -23.815 0.442 28.811 1.00 90.31 96 GLY A O 1
ATOM 800 N N . ARG A 1 97 ? -25.573 -0.617 27.893 1.00 85.25 97 ARG A N 1
ATOM 801 C CA . ARG A 1 97 ? -25.718 -1.676 28.905 1.00 85.25 97 ARG A CA 1
ATOM 802 C C . ARG A 1 97 ? -26.157 -2.974 28.227 1.00 85.25 97 ARG A C 1
ATOM 804 O O . ARG A 1 97 ? -26.860 -2.938 27.219 1.00 85.25 97 ARG A O 1
ATOM 811 N N . GLY A 1 98 ? -25.765 -4.113 28.798 1.00 84.31 98 GLY A N 1
ATOM 812 C CA . GLY A 1 98 ? -26.099 -5.432 28.256 1.00 84.31 98 GLY A CA 1
ATOM 813 C C . GLY A 1 98 ? -25.520 -5.647 26.855 1.00 84.31 98 GLY A C 1
ATOM 814 O O . GLY A 1 98 ? -24.364 -5.308 26.613 1.00 84.31 98 GLY A O 1
ATOM 815 N N . GLY A 1 99 ? -26.332 -6.177 25.938 1.00 82.50 99 GLY A N 1
ATOM 816 C CA . GLY A 1 99 ? -25.936 -6.462 24.551 1.00 82.50 99 GLY A CA 1
ATOM 817 C C . GLY A 1 99 ? -25.678 -5.234 23.667 1.00 82.50 99 GLY A C 1
ATOM 818 O O . GLY A 1 99 ? -25.173 -5.399 22.568 1.00 82.50 99 GLY A O 1
ATOM 819 N N . ASN A 1 100 ? -25.976 -4.018 24.142 1.00 84.81 100 ASN A N 1
ATOM 820 C CA . ASN A 1 100 ? -25.740 -2.761 23.414 1.00 84.81 100 ASN A CA 1
ATOM 821 C C . ASN A 1 100 ? -24.543 -1.982 23.979 1.00 84.81 100 ASN A C 1
ATOM 823 O O . ASN A 1 100 ? -24.522 -0.751 23.946 1.00 84.81 100 ASN A O 1
ATOM 827 N N . LYS A 1 101 ? -23.597 -2.671 24.622 1.00 91.06 101 LYS A N 1
ATOM 828 C CA . LYS A 1 101 ? -22.387 -2.031 25.131 1.00 91.06 101 LYS A CA 1
ATOM 829 C C . LYS A 1 101 ? -21.488 -1.694 23.947 1.00 91.06 101 LYS A C 1
ATOM 831 O O . LYS A 1 101 ? -21.181 -2.571 23.165 1.00 91.06 101 LYS A O 1
ATOM 836 N N . GLU A 1 102 ? -21.043 -0.449 23.864 1.00 91.62 102 GLU A N 1
ATOM 837 C CA . GLU A 1 102 ? -20.092 -0.008 22.845 1.00 91.62 102 GLU A CA 1
ATOM 838 C C . GLU A 1 102 ? -18.841 0.565 23.523 1.00 91.62 102 GLU A C 1
ATOM 840 O O . GLU A 1 102 ? -18.903 1.160 24.613 1.00 91.62 102 GLU A O 1
ATOM 845 N N . LEU A 1 103 ? -17.693 0.401 22.869 1.00 91.44 103 LEU A N 1
ATOM 846 C CA . LEU A 1 103 ? -16.399 0.933 23.287 1.00 91.44 103 LEU A CA 1
ATOM 847 C C . LEU A 1 103 ? -15.959 2.035 22.327 1.00 91.44 103 LEU A C 1
ATOM 849 O O . LEU A 1 103 ? -15.928 1.833 21.119 1.00 91.44 103 LEU A O 1
ATOM 853 N N . PHE A 1 104 ? -15.575 3.191 22.863 1.00 92.75 104 PHE A N 1
ATOM 854 C CA . PHE A 1 104 ? -14.943 4.243 22.075 1.00 92.75 104 PHE A CA 1
ATOM 855 C C . PHE A 1 104 ? -13.440 3.993 22.065 1.00 92.75 104 PHE A C 1
ATOM 857 O O . PHE A 1 104 ? -12.804 4.004 23.127 1.00 92.75 104 PHE A O 1
ATOM 864 N N . VAL A 1 105 ? -12.879 3.729 20.889 1.00 91.25 105 VAL A N 1
ATOM 865 C CA . VAL A 1 105 ? -11.481 3.317 20.739 1.00 91.25 105 VAL A CA 1
ATOM 866 C C . VAL A 1 105 ? -10.666 4.354 19.981 1.00 91.25 105 VAL A C 1
ATOM 868 O O . VAL A 1 105 ? -11.138 4.985 19.037 1.00 91.25 105 VAL A O 1
ATOM 871 N N . SER A 1 106 ? -9.421 4.517 20.419 1.00 90.88 106 SER A N 1
ATOM 872 C CA . SER A 1 106 ? -8.367 5.200 19.678 1.00 90.88 106 SER A CA 1
ATOM 873 C C . SER A 1 106 ? -7.560 4.161 18.919 1.00 90.88 106 SER A C 1
ATOM 875 O O . SER A 1 106 ? -7.171 3.143 19.495 1.00 90.88 106 SER A O 1
ATOM 877 N N . TRP A 1 107 ? -7.278 4.420 17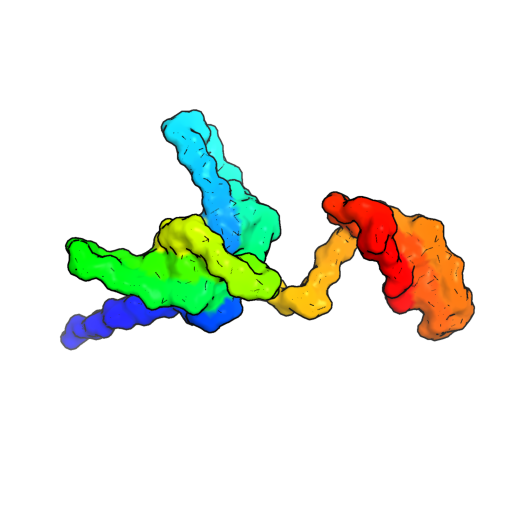.648 1.00 87.94 107 TRP A N 1
ATOM 878 C CA . TRP A 1 107 ? -6.552 3.490 16.783 1.00 87.94 107 TRP A CA 1
ATOM 879 C C . TRP A 1 107 ? -5.059 3.817 16.752 1.00 87.94 107 TRP A C 1
ATOM 881 O O . TRP A 1 107 ? -4.672 4.979 16.610 1.00 87.94 107 TRP A O 1
ATOM 891 N N . ARG A 1 108 ? -4.207 2.795 16.872 1.00 82.19 108 ARG A N 1
ATOM 892 C CA . ARG A 1 108 ? -2.749 2.967 16.898 1.00 82.19 108 ARG A CA 1
ATOM 893 C C . ARG A 1 108 ? -2.265 3.521 15.562 1.00 82.19 108 ARG A C 1
ATOM 895 O O . ARG A 1 108 ? -2.547 2.940 14.519 1.00 82.19 108 ARG A O 1
ATOM 902 N N . GLY A 1 109 ? -1.517 4.622 15.613 1.00 80.69 109 GLY A N 1
ATOM 903 C CA . GLY A 1 109 ? -0.967 5.284 14.426 1.00 80.69 109 GLY A CA 1
ATOM 904 C C . GLY A 1 109 ? -1.949 6.200 13.687 1.00 80.69 109 GLY A C 1
ATOM 905 O O . GLY A 1 109 ? -1.592 6.725 12.637 1.00 80.69 109 GLY A O 1
ATOM 906 N N . TYR A 1 110 ? -3.157 6.429 14.220 1.00 77.94 110 TYR A N 1
ATOM 907 C CA . TYR A 1 110 ? -4.147 7.322 13.613 1.00 77.94 110 TYR A CA 1
ATOM 908 C C . TYR A 1 110 ? -4.465 8.524 14.520 1.00 77.94 110 TYR A C 1
ATOM 910 O O . TYR A 1 110 ? -4.538 8.377 15.742 1.00 77.94 110 TYR A O 1
ATOM 918 N N . PRO A 1 111 ? -4.700 9.720 13.946 1.00 82.50 111 PRO A N 1
ATOM 919 C CA . PRO A 1 111 ? -5.176 10.876 14.702 1.00 82.50 111 PRO A CA 1
ATOM 920 C C . PRO A 1 111 ? -6.537 10.632 15.373 1.00 82.50 111 PRO A C 1
ATOM 922 O O . PRO A 1 111 ? -7.374 9.897 14.848 1.00 82.50 111 PRO A O 1
ATOM 925 N N . SER A 1 112 ? -6.813 11.346 16.469 1.00 84.19 112 SER A N 1
ATOM 926 C CA . SER A 1 112 ? -8.043 11.212 17.275 1.00 84.19 112 SER A CA 1
ATOM 927 C C . SER A 1 112 ? -9.355 11.407 16.502 1.00 84.19 112 SER A C 1
ATOM 929 O O . SER A 1 112 ? -10.398 10.916 16.924 1.00 84.19 112 SER A O 1
ATOM 931 N N . LYS A 1 113 ? -9.320 12.079 15.345 1.00 84.38 113 LYS A N 1
ATOM 932 C CA . LYS A 1 113 ? -10.479 12.224 14.446 1.00 84.38 113 LYS A CA 1
ATOM 933 C C . LYS A 1 113 ? -11.008 10.891 13.903 1.00 84.38 113 LYS A C 1
ATOM 935 O O . LYS A 1 113 ? -12.144 10.835 13.454 1.00 84.38 113 LYS A O 1
ATOM 940 N N . PHE A 1 114 ? -10.182 9.844 13.911 1.00 80.44 114 PHE A N 1
ATOM 941 C CA . PHE A 1 114 ? -10.561 8.503 13.466 1.00 80.44 114 PHE A CA 1
ATOM 942 C C . PHE A 1 114 ? -11.118 7.632 14.595 1.00 80.44 114 PHE A C 1
ATOM 944 O O . PHE A 1 114 ? -11.484 6.486 14.342 1.00 80.44 114 PHE A O 1
ATOM 951 N N . ASN A 1 115 ? -11.177 8.142 15.827 1.00 89.12 115 ASN A N 1
ATOM 952 C CA . ASN A 1 115 ? -11.744 7.405 16.948 1.00 89.12 115 ASN A CA 1
ATOM 953 C C . ASN A 1 115 ? -13.209 7.071 16.664 1.00 89.12 115 ASN A C 1
ATOM 955 O O . ASN A 1 115 ? -13.972 7.918 16.196 1.00 89.12 115 ASN A O 1
ATOM 959 N N . SER A 1 116 ? -13.611 5.843 16.968 1.00 89.12 116 SER A N 1
ATOM 960 C CA . SER A 1 116 ? -14.955 5.362 16.659 1.00 89.12 116 SER A CA 1
ATOM 961 C C . SER A 1 116 ? -15.505 4.463 17.758 1.00 89.12 116 SER A C 1
ATOM 963 O O . SER A 1 116 ? -14.767 3.929 18.588 1.00 89.12 116 SER A O 1
ATOM 965 N N . TRP A 1 117 ? -16.833 4.357 17.790 1.00 90.56 117 TRP A N 1
ATOM 966 C CA . TRP A 1 117 ? -17.539 3.403 18.635 1.00 90.56 117 TRP A CA 1
ATOM 967 C C . TRP A 1 117 ? -17.560 2.048 17.936 1.00 90.56 117 TRP A C 1
ATOM 969 O O . TRP A 1 117 ? -17.929 1.969 16.764 1.00 90.56 117 TRP A O 1
ATOM 979 N N . ILE A 1 118 ? -17.150 1.008 18.654 1.00 87.38 118 ILE A N 1
ATOM 980 C CA . ILE A 1 118 ? -17.252 -0.383 18.218 1.00 87.38 118 ILE A CA 1
ATOM 981 C C . ILE A 1 118 ? -18.174 -1.156 19.172 1.00 87.38 118 ILE A C 1
ATOM 983 O O . ILE A 1 118 ? -18.169 -0.842 20.369 1.00 87.38 118 ILE A O 1
ATOM 987 N N . PRO A 1 119 ? -18.961 -2.122 18.667 1.00 83.81 119 PRO A N 1
ATOM 988 C CA . PRO A 1 119 ? -19.712 -3.059 19.502 1.00 83.81 119 PRO A CA 1
ATOM 989 C C . PRO A 1 119 ? -18.794 -3.909 20.394 1.00 83.81 119 PRO A C 1
ATOM 991 O O . PRO A 1 119 ? -17.653 -4.201 19.963 1.00 83.81 119 PRO A O 1
#

Secondary structure (DSSP, 8-state):
---------SS-TT-EEEEBPPPPTT-------B-S--EEEEEEEE-TTT--EEEEEE-TTSPBPSS-EEGGGEEE----TT---PPEEEEEEEE--GGG-EEEEEETTS-GGG-EEE-

Foldseek 3Di:
DPPPCPPPPPDDFFFKKWFADDDDPDDPDDDRRTDPFIWTFHDWDADPPPRFIWTWTAHPVRHTDDDIHGPVRIDTDPDPPVPPVFPFPDFPDWDDDDPPIWTFTDGPPDDPVPTDIDD

Sequence (119 aa):
DRRNHSRGAKYKVGTLVRVSRAKGVFEKGCEANWTEEIFRIHRTRILEWRNPRVYELSELSGEVIDGIFYEQELARVNKNLQVKEFIVDKVIGRRGRGGNKELFVSWRGYPSKFNSWIP

pLDDT: mean 76.57, std 16.83, range [36.03, 94.31]

InterPro domains:
  IPR000953 Chromo/chromo shadow domain [PS50013] (86-119)
  IPR016197 Chromo-like domain superfamily [SSF54160] (84-119)
  IPR023780 Chromo domain [PF00385] (86-119)